Protein AF-A0A1Q4YKD3-F1 (afdb_monomer_lite)

pLDDT: mean 92.34, std 10.78, range [48.66, 98.12]

Radius of gyration: 11.77 Å; chains: 1; bounding box: 31×27×28 Å

Structure (mmCIF, N/CA/C/O backbone):
data_AF-A0A1Q4YKD3-F1
#
_entry.id   AF-A0A1Q4YKD3-F1
#
loop_
_atom_site.group_PDB
_atom_site.id
_atom_site.type_symbol
_atom_site.label_atom_id
_atom_site.label_alt_id
_atom_site.label_comp_id
_atom_site.label_asym_id
_atom_site.label_entity_id
_atom_site.label_seq_id
_atom_site.pdbx_PDB_ins_code
_atom_site.Cartn_x
_atom_site.Cartn_y
_atom_site.Cartn_z
_atom_site.occupancy
_atom_site.B_iso_or_equiv
_atom_site.auth_seq_id
_atom_site.auth_comp_id
_atom_site.auth_asym_id
_atom_site.auth_atom_id
_atom_site.pdbx_PDB_model_num
ATOM 1 N N . MET A 1 1 ? 7.268 16.707 -3.909 1.00 49.06 1 MET A N 1
ATOM 2 C CA . MET A 1 1 ? 6.233 15.953 -3.184 1.00 49.06 1 MET A CA 1
ATOM 3 C C . MET A 1 1 ? 4.951 16.125 -3.954 1.00 49.06 1 MET A C 1
ATOM 5 O O . MET A 1 1 ? 4.369 17.202 -3.942 1.00 49.06 1 MET A O 1
ATOM 9 N N . THR A 1 2 ? 4.608 15.114 -4.735 1.00 54.62 2 THR A N 1
ATOM 10 C CA . THR A 1 2 ? 3.278 14.961 -5.308 1.00 54.62 2 THR A CA 1
ATOM 11 C C . THR A 1 2 ? 2.351 14.661 -4.131 1.00 54.62 2 THR A C 1
ATOM 13 O O . THR A 1 2 ? 2.597 13.695 -3.414 1.00 54.62 2 THR A O 1
ATOM 16 N N . ASP A 1 3 ? 1.347 15.503 -3.870 1.00 70.19 3 ASP A N 1
ATOM 17 C CA . ASP A 1 3 ? 0.346 15.250 -2.821 1.00 70.19 3 ASP A CA 1
ATOM 18 C C . ASP A 1 3 ? -0.506 14.034 -3.231 1.00 70.19 3 ASP A C 1
ATOM 20 O O . ASP A 1 3 ? -1.578 14.161 -3.829 1.00 70.19 3 ASP A O 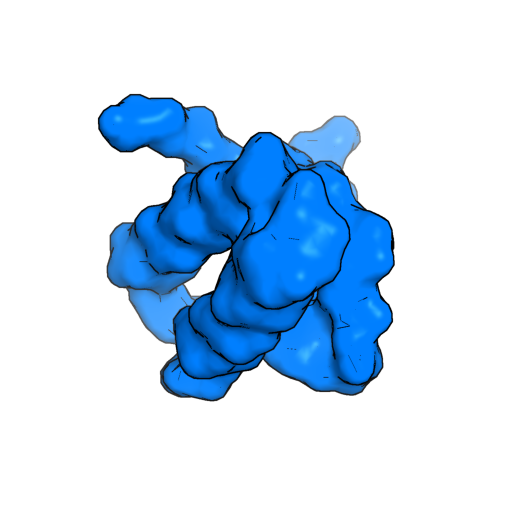1
ATOM 24 N N . ILE A 1 4 ? 0.001 12.827 -2.973 1.00 88.19 4 ILE A N 1
ATOM 25 C CA . ILE A 1 4 ? -0.737 11.585 -3.177 1.00 88.19 4 ILE A CA 1
ATOM 26 C C . ILE A 1 4 ? -1.755 11.424 -2.039 1.00 88.19 4 ILE A C 1
ATOM 28 O O . ILE A 1 4 ? -1.456 11.617 -0.862 1.00 88.19 4 ILE A O 1
ATOM 32 N N . ASN A 1 5 ? -2.993 11.083 -2.390 1.00 90.19 5 ASN A N 1
ATOM 33 C CA . ASN A 1 5 ? -4.081 10.879 -1.434 1.00 90.19 5 ASN A CA 1
ATOM 34 C C . ASN A 1 5 ? -4.479 9.397 -1.333 1.00 90.19 5 ASN A C 1
ATOM 36 O O . ASN A 1 5 ? -4.027 8.562 -2.117 1.00 90.19 5 ASN A O 1
ATOM 40 N N . ASP A 1 6 ? -5.373 9.082 -0.391 1.00 91.69 6 ASP A N 1
ATOM 41 C CA . ASP A 1 6 ? -5.895 7.728 -0.146 1.00 91.69 6 ASP A CA 1
ATOM 42 C C . ASP A 1 6 ? -6.355 7.017 -1.438 1.00 91.69 6 ASP A C 1
ATOM 44 O O . ASP A 1 6 ? -6.086 5.832 -1.640 1.00 91.69 6 ASP A O 1
ATOM 48 N N . THR A 1 7 ? -7.030 7.738 -2.338 1.00 91.44 7 THR A N 1
ATOM 49 C CA . THR A 1 7 ? -7.542 7.195 -3.605 1.00 91.44 7 THR A CA 1
ATOM 50 C C . THR A 1 7 ? -6.413 6.860 -4.573 1.00 91.44 7 THR A C 1
ATOM 52 O O . THR A 1 7 ? -6.405 5.774 -5.152 1.00 91.44 7 THR A O 1
ATOM 55 N N . ALA A 1 8 ? -5.438 7.755 -4.720 1.00 92.88 8 ALA A N 1
ATOM 56 C CA . ALA A 1 8 ? -4.280 7.531 -5.576 1.00 92.88 8 ALA A CA 1
ATOM 57 C C . ALA A 1 8 ? -3.419 6.363 -5.066 1.00 92.88 8 ALA A C 1
ATOM 59 O O . ALA A 1 8 ? -3.061 5.492 -5.857 1.00 92.88 8 ALA A O 1
ATOM 60 N N . VAL A 1 9 ? -3.198 6.261 -3.747 1.00 94.50 9 VAL A N 1
ATOM 61 C CA . VAL A 1 9 ? -2.537 5.095 -3.132 1.00 94.50 9 VAL A CA 1
ATOM 62 C C . VAL A 1 9 ? -3.256 3.806 -3.530 1.00 94.50 9 VAL A C 1
ATOM 64 O O . VAL A 1 9 ? -2.628 2.850 -3.977 1.00 94.50 9 VAL A O 1
ATOM 67 N N . ARG A 1 10 ? -4.587 3.760 -3.425 1.00 93.94 10 ARG A N 1
ATOM 68 C CA . ARG A 1 10 ? -5.350 2.553 -3.775 1.00 93.94 10 ARG A CA 1
ATOM 69 C C . ARG A 1 10 ? -5.243 2.185 -5.250 1.00 93.94 10 ARG A C 1
ATOM 71 O O . ARG A 1 10 ? -5.128 0.999 -5.548 1.00 93.94 10 ARG A O 1
ATOM 78 N N . GLU A 1 11 ? -5.297 3.156 -6.154 1.00 93.94 11 GLU A N 1
ATOM 79 C CA . GLU A 1 11 ? -5.178 2.891 -7.590 1.00 93.94 11 GLU A CA 1
ATOM 80 C C . GLU A 1 11 ? -3.789 2.359 -7.956 1.00 93.94 11 GLU A C 1
ATOM 82 O O . GLU A 1 11 ? -3.708 1.369 -8.685 1.00 93.94 11 GLU A O 1
ATOM 87 N N . ILE A 1 12 ? -2.724 2.922 -7.372 1.00 95.69 12 ILE A N 1
ATOM 88 C CA . ILE A 1 12 ? -1.346 2.440 -7.558 1.00 95.69 12 ILE A CA 1
ATOM 89 C C . ILE A 1 12 ? -1.183 1.021 -7.005 1.00 95.69 12 ILE A C 1
ATOM 91 O O . ILE A 1 12 ? -0.591 0.170 -7.654 1.00 95.69 12 ILE A O 1
ATOM 95 N N . LEU A 1 13 ? -1.749 0.712 -5.833 1.00 96.25 13 LEU A N 1
ATOM 96 C CA . LEU A 1 13 ? -1.615 -0.621 -5.230 1.00 96.25 13 LEU A CA 1
ATOM 97 C C . LEU A 1 13 ? -2.525 -1.687 -5.860 1.00 96.25 13 LEU A C 1
ATOM 99 O O . LEU A 1 13 ? -2.302 -2.884 -5.667 1.00 96.25 13 LEU A O 1
ATOM 103 N N . ARG A 1 14 ? -3.560 -1.290 -6.610 1.00 95.56 14 ARG A N 1
ATOM 104 C CA . ARG A 1 14 ? -4.557 -2.199 -7.201 1.00 95.56 14 ARG A CA 1
ATOM 105 C C . ARG A 1 14 ? -3.952 -3.360 -8.015 1.00 95.56 14 ARG A C 1
ATOM 107 O O . ARG A 1 14 ? -4.436 -4.487 -7.823 1.00 95.56 14 ARG A O 1
ATOM 114 N N . PRO A 1 15 ? -2.962 -3.152 -8.909 1.00 95.81 15 PRO A N 1
ATOM 115 C CA . PRO A 1 15 ? -2.308 -4.242 -9.638 1.00 95.81 15 PRO A CA 1
ATOM 116 C C . PRO A 1 15 ? -1.317 -5.059 -8.793 1.00 95.81 15 PRO A C 1
ATOM 118 O O . PRO A 1 15 ? -0.986 -6.175 -9.179 1.00 95.81 15 PRO A O 1
ATOM 121 N N . HIS A 1 16 ? -0.884 -4.565 -7.631 1.00 95.44 16 HIS A N 1
ATOM 122 C CA . HIS A 1 16 ? 0.231 -5.136 -6.864 1.00 95.44 16 HIS A CA 1
ATOM 123 C C . HIS A 1 16 ? -0.186 -5.857 -5.574 1.00 95.44 16 HIS A C 1
ATOM 125 O O . HIS A 1 16 ? 0.560 -5.923 -4.596 1.00 95.44 16 HIS A O 1
ATOM 131 N N . ARG A 1 17 ? -1.401 -6.405 -5.551 1.00 93.12 17 ARG A N 1
ATOM 132 C CA . ARG A 1 17 ? -1.919 -7.144 -4.395 1.00 93.12 17 ARG A CA 1
ATOM 133 C C . ARG A 1 17 ? -1.133 -8.445 -4.191 1.00 93.12 17 ARG A C 1
ATOM 135 O O . ARG A 1 17 ? -1.191 -9.357 -5.005 1.00 93.12 17 ARG A O 1
ATOM 142 N N . ASP A 1 18 ? -0.429 -8.511 -3.069 1.00 91.69 18 ASP A N 1
ATOM 143 C CA . ASP A 1 18 ? 0.483 -9.574 -2.627 1.00 91.69 18 ASP A CA 1
ATOM 144 C C . ASP A 1 18 ? -0.135 -10.630 -1.676 1.00 91.69 18 ASP A C 1
ATOM 146 O O . ASP A 1 18 ? 0.554 -11.544 -1.236 1.00 91.69 18 ASP A O 1
ATOM 150 N N . GLY A 1 19 ? -1.406 -10.490 -1.285 1.00 93.19 19 GLY A N 1
ATOM 151 C CA . GLY A 1 19 ? -2.032 -11.240 -0.183 1.00 93.19 19 GLY A CA 1
ATOM 152 C C . GLY A 1 19 ? -1.533 -10.877 1.229 1.00 93.19 19 GLY A C 1
ATOM 153 O O . GLY A 1 19 ? -2.025 -11.434 2.209 1.00 93.19 19 GLY A O 1
ATOM 154 N N . GLY A 1 20 ? -0.585 -9.945 1.344 1.00 96.25 20 GLY A N 1
ATOM 155 C CA . GLY A 1 20 ? 0.115 -9.554 2.564 1.00 96.25 20 GLY A CA 1
ATOM 156 C C . GLY A 1 20 ? -0.117 -8.091 2.944 1.00 96.25 20 GLY A C 1
ATOM 157 O O . GLY A 1 20 ? -1.255 -7.610 2.990 1.00 96.25 20 GLY A O 1
ATOM 158 N N . HIS A 1 21 ? 0.966 -7.384 3.276 1.00 97.25 21 HIS A N 1
ATOM 159 C CA . HIS A 1 21 ? 0.902 -6.013 3.789 1.00 97.25 21 HIS A CA 1
ATOM 160 C C . HIS A 1 21 ? 0.416 -5.014 2.736 1.00 97.25 21 HIS A C 1
ATOM 162 O O . HIS A 1 21 ? -0.342 -4.108 3.082 1.00 97.25 21 HIS A O 1
ATOM 168 N N . ILE A 1 22 ? 0.758 -5.210 1.459 1.00 97.19 22 ILE A N 1
ATOM 169 C CA . ILE A 1 22 ? 0.303 -4.324 0.378 1.00 97.19 22 ILE A CA 1
ATOM 170 C C . ILE A 1 22 ? -1.203 -4.491 0.158 1.00 97.19 22 ILE A C 1
ATOM 172 O O . ILE A 1 22 ? -1.944 -3.514 0.062 1.00 97.19 22 ILE A O 1
ATOM 176 N N . SER A 1 23 ? -1.687 -5.734 0.161 1.00 97.12 23 SER A N 1
ATOM 177 C CA . SER A 1 23 ? -3.118 -6.039 0.026 1.00 97.12 23 SER A CA 1
ATOM 178 C C . SER A 1 23 ? -3.938 -5.524 1.200 1.00 97.12 23 SER A C 1
ATOM 180 O O . SER A 1 23 ? -5.063 -5.062 1.013 1.00 97.12 23 SER A O 1
ATOM 182 N N . ARG A 1 24 ? -3.374 -5.581 2.409 1.00 96.88 24 ARG A N 1
ATOM 183 C CA 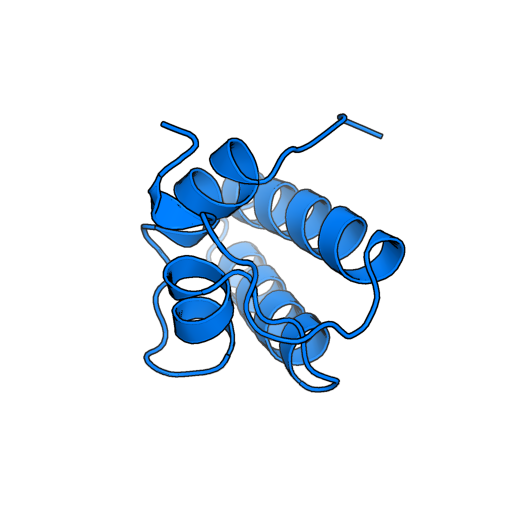. ARG A 1 24 ? -3.979 -5.028 3.620 1.00 96.88 24 ARG A CA 1
ATOM 184 C C . ARG A 1 24 ? -4.068 -3.504 3.552 1.00 96.88 24 ARG A C 1
ATOM 186 O O . ARG A 1 24 ? -5.167 -2.983 3.710 1.00 96.88 24 ARG A O 1
ATOM 193 N N . LEU A 1 25 ? -2.978 -2.812 3.212 1.00 97.00 25 LEU A N 1
ATOM 194 C CA . LEU A 1 25 ? -2.991 -1.362 2.985 1.00 97.00 25 LEU A CA 1
ATOM 195 C C . LEU A 1 25 ? -4.025 -0.978 1.914 1.00 97.00 25 LEU A C 1
ATOM 197 O O . LEU A 1 25 ? -4.854 -0.099 2.137 1.00 97.00 25 LEU A O 1
ATOM 201 N N . TYR A 1 26 ? -4.048 -1.688 0.784 1.00 96.75 26 TYR A N 1
ATOM 202 C CA . TYR A 1 26 ? -5.038 -1.481 -0.274 1.00 96.75 26 TYR A CA 1
ATOM 203 C C . TYR A 1 26 ? -6.484 -1.630 0.230 1.00 96.75 26 TYR A C 1
ATOM 205 O O . TYR A 1 26 ? -7.343 -0.811 -0.106 1.00 96.75 26 TYR A O 1
ATOM 213 N N . ALA A 1 27 ? -6.761 -2.663 1.029 1.00 95.94 27 ALA A N 1
ATOM 214 C CA . ALA A 1 27 ? -8.111 -3.003 1.467 1.00 95.94 27 ALA A CA 1
ATOM 215 C C . ALA A 1 27 ? -8.622 -2.129 2.621 1.00 95.94 27 ALA A C 1
ATOM 217 O O . ALA A 1 27 ? -9.814 -1.824 2.667 1.00 95.94 27 ALA A O 1
ATOM 218 N N . THR A 1 28 ? -7.752 -1.740 3.554 1.00 96.56 28 THR A N 1
ATOM 219 C CA . THR A 1 28 ? -8.169 -1.151 4.838 1.00 96.56 28 THR A CA 1
ATOM 220 C C . THR A 1 28 ? -7.507 0.182 5.164 1.00 96.56 28 THR A C 1
ATOM 222 O O . THR A 1 28 ? -7.943 0.857 6.094 1.00 96.56 28 THR A O 1
ATOM 225 N N . GLY A 1 29 ? -6.453 0.569 4.446 1.00 96.50 29 GLY A N 1
ATOM 226 C CA . GLY A 1 29 ? -5.654 1.747 4.771 1.00 96.50 29 GLY A CA 1
ATOM 227 C C . GLY A 1 29 ? -4.729 1.556 5.975 1.00 96.50 29 GLY A C 1
ATOM 228 O O . GLY A 1 29 ? -4.097 2.527 6.389 1.00 96.50 29 GLY A O 1
ATOM 229 N N . GLU A 1 30 ? -4.660 0.349 6.546 1.00 97.88 30 GLU A N 1
ATOM 230 C CA . GLU A 1 30 ? -3.794 0.013 7.681 1.00 97.88 30 GLU A CA 1
ATOM 231 C C . GLU A 1 30 ? -2.317 0.101 7.288 1.00 97.88 30 GLU A C 1
ATOM 233 O O . GLU A 1 30 ? -1.907 -0.434 6.256 1.00 97.88 30 GLU A O 1
ATOM 238 N N . ILE A 1 31 ? -1.524 0.747 8.144 1.00 98.12 31 ILE A N 1
ATOM 239 C CA . ILE A 1 31 ? -0.072 0.851 8.010 1.00 98.12 31 ILE A CA 1
ATOM 240 C C . ILE A 1 31 ? 0.557 0.223 9.246 1.00 98.12 31 ILE A C 1
ATOM 242 O O . ILE A 1 31 ? 0.300 0.641 10.373 1.00 98.12 31 ILE A O 1
ATOM 246 N N . THR A 1 32 ? 1.419 -0.757 9.019 1.00 97.44 32 THR A N 1
ATOM 247 C CA . THR A 1 32 ? 2.214 -1.429 10.052 1.00 97.44 32 THR A CA 1
ATOM 248 C C . THR A 1 32 ? 3.706 -1.234 9.794 1.00 97.44 32 THR A C 1
ATOM 250 O O . THR A 1 32 ? 4.102 -0.896 8.674 1.00 97.44 32 THR A O 1
ATOM 253 N N . TYR A 1 33 ? 4.547 -1.564 10.778 1.00 96.12 33 TYR A N 1
ATOM 254 C CA . TYR A 1 33 ? 6.011 -1.567 10.641 1.00 96.12 33 TYR A CA 1
ATOM 255 C C . TYR A 1 33 ? 6.537 -2.321 9.399 1.00 96.12 33 TYR A C 1
ATOM 257 O O . TYR A 1 33 ? 7.609 -2.012 8.883 1.00 96.12 33 TYR A O 1
ATOM 265 N N . ALA A 1 34 ? 5.790 -3.313 8.901 1.00 97.62 34 ALA A N 1
ATOM 266 C CA . ALA A 1 34 ? 6.168 -4.145 7.758 1.00 97.62 34 ALA A CA 1
ATOM 267 C C . ALA A 1 34 ? 5.669 -3.607 6.403 1.00 97.62 34 ALA A C 1
ATOM 269 O O . ALA A 1 34 ? 6.018 -4.152 5.357 1.00 97.62 34 ALA A O 1
ATOM 270 N N . THR A 1 35 ? 4.883 -2.527 6.399 1.00 97.69 35 THR A N 1
ATOM 271 C CA . THR A 1 35 ? 4.289 -1.967 5.175 1.00 97.69 35 THR A CA 1
ATOM 272 C C . THR A 1 35 ? 5.344 -1.319 4.279 1.00 97.69 35 THR A C 1
ATOM 274 O O . THR A 1 35 ? 5.414 -1.647 3.099 1.00 97.69 35 THR A O 1
ATOM 277 N N . ILE A 1 36 ? 6.217 -0.467 4.833 1.00 97.44 36 ILE A N 1
ATOM 278 C CA . ILE A 1 36 ? 7.310 0.162 4.068 1.00 97.44 36 ILE A CA 1
ATOM 279 C C . ILE A 1 36 ? 8.287 -0.889 3.509 1.00 97.44 36 ILE A C 1
ATOM 281 O O . ILE A 1 36 ? 8.554 -0.841 2.312 1.00 97.44 36 ILE A O 1
ATOM 285 N N . PRO A 1 37 ? 8.784 -1.870 4.296 1.00 97.75 37 PRO A N 1
ATOM 286 C CA . PRO A 1 37 ? 9.613 -2.945 3.752 1.00 97.75 37 PRO A CA 1
ATOM 287 C C . PRO A 1 37 ? 8.948 -3.727 2.613 1.00 97.75 37 PRO A C 1
ATOM 289 O O . PRO A 1 37 ? 9.607 -4.044 1.627 1.00 97.75 37 PRO A O 1
ATOM 292 N N . ALA A 1 38 ? 7.649 -4.028 2.723 1.00 97.94 38 ALA A N 1
ATOM 293 C CA . ALA A 1 38 ? 6.923 -4.735 1.671 1.00 97.94 38 ALA A CA 1
ATOM 294 C C . ALA A 1 38 ? 6.842 -3.916 0.372 1.00 97.94 38 ALA A C 1
ATOM 296 O O . ALA A 1 38 ? 7.079 -4.464 -0.703 1.00 97.94 38 ALA A O 1
ATOM 297 N N . LEU A 1 39 ? 6.559 -2.612 0.474 1.00 97.56 39 LEU A N 1
ATOM 298 C CA . LEU A 1 39 ? 6.536 -1.699 -0.672 1.00 97.56 39 LEU A CA 1
ATOM 299 C C . LEU A 1 39 ? 7.925 -1.543 -1.306 1.00 97.56 39 LEU A C 1
ATOM 301 O O . LEU A 1 39 ? 8.033 -1.614 -2.524 1.00 97.56 39 LEU A O 1
ATOM 305 N N . GLY A 1 40 ? 8.982 -1.416 -0.496 1.00 97.38 40 GLY A N 1
ATOM 306 C CA . GLY A 1 40 ? 10.359 -1.312 -0.989 1.00 97.38 40 GLY A CA 1
ATOM 307 C C . GLY A 1 40 ? 10.802 -2.548 -1.773 1.00 97.38 40 GLY A C 1
ATOM 308 O O . GLY A 1 40 ? 11.295 -2.425 -2.886 1.00 97.38 40 GLY A O 1
ATOM 309 N N . MET A 1 41 ? 10.522 -3.755 -1.262 1.00 97.62 41 MET A N 1
ATOM 310 C CA . MET A 1 41 ? 10.818 -4.996 -1.998 1.00 97.62 41 MET A CA 1
ATOM 311 C C . MET A 1 41 ? 10.068 -5.099 -3.334 1.00 97.62 41 MET A C 1
ATOM 313 O O . MET A 1 41 ? 10.544 -5.756 -4.261 1.00 97.62 41 MET A O 1
ATOM 317 N N . LEU A 1 42 ? 8.870 -4.517 -3.423 1.00 97.19 42 LEU A N 1
ATOM 318 C CA . LEU A 1 42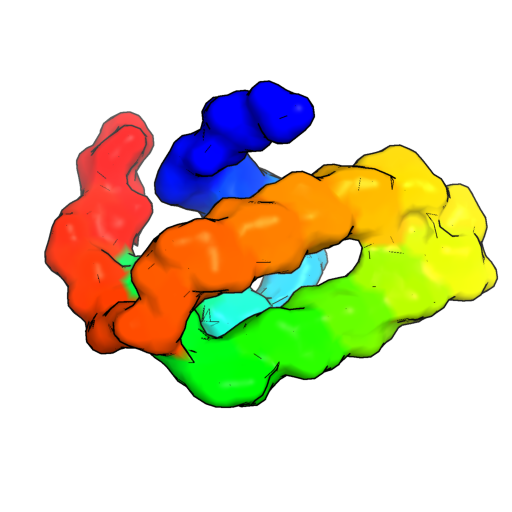 ? 8.109 -4.479 -4.666 1.00 97.19 42 LEU A CA 1
ATOM 319 C C . LEU A 1 42 ? 8.686 -3.448 -5.647 1.00 97.19 42 LEU A C 1
ATOM 321 O O . LEU A 1 42 ? 8.823 -3.784 -6.820 1.00 97.19 42 LEU A O 1
ATOM 325 N N . ALA A 1 43 ? 9.045 -2.250 -5.179 1.00 96.88 43 ALA A N 1
ATOM 326 C CA . ALA A 1 43 ? 9.699 -1.224 -5.994 1.00 96.88 43 ALA A CA 1
ATOM 327 C C . ALA A 1 43 ? 11.019 -1.748 -6.584 1.00 96.88 43 ALA A C 1
ATOM 329 O O . ALA A 1 43 ? 11.190 -1.747 -7.800 1.00 96.88 43 ALA A O 1
ATOM 330 N N . ASP A 1 44 ? 11.873 -2.359 -5.753 1.00 96.75 44 ASP A N 1
ATOM 331 C CA . ASP A 1 44 ? 13.119 -2.994 -6.200 1.00 96.75 44 ASP A CA 1
ATOM 332 C C . ASP A 1 44 ? 12.871 -4.042 -7.296 1.00 96.75 44 ASP A C 1
ATOM 334 O O . ASP A 1 44 ? 13.614 -4.126 -8.274 1.00 96.75 44 ASP A O 1
ATOM 338 N N . ARG A 1 45 ? 11.808 -4.849 -7.164 1.00 96.88 45 ARG A N 1
ATOM 339 C CA . ARG A 1 45 ? 11.446 -5.843 -8.184 1.00 96.88 45 ARG A CA 1
ATOM 340 C C . ARG A 1 45 ? 11.018 -5.187 -9.494 1.00 96.88 4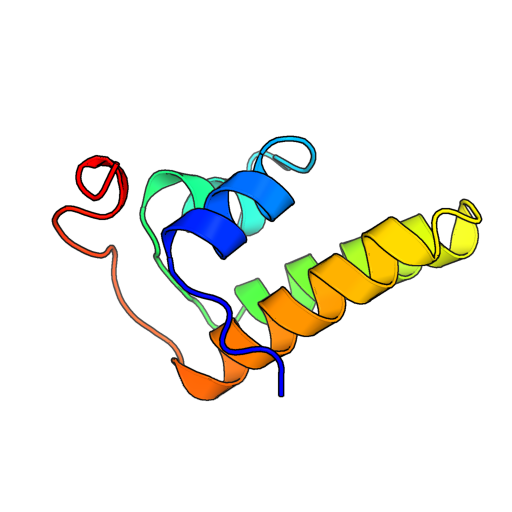5 ARG A C 1
ATOM 342 O O . ARG A 1 45 ? 11.453 -5.637 -10.546 1.00 96.88 45 ARG A O 1
ATOM 349 N N . LEU A 1 46 ? 10.183 -4.152 -9.437 1.00 96.00 46 LEU A N 1
ATOM 350 C CA . LEU A 1 46 ? 9.720 -3.440 -10.631 1.00 96.00 46 LEU A CA 1
ATOM 351 C C . LEU A 1 46 ? 10.883 -2.767 -11.362 1.00 96.00 46 LEU A C 1
ATOM 353 O O . LEU A 1 46 ? 10.956 -2.855 -12.585 1.00 96.00 46 LEU A O 1
ATOM 357 N N . HIS A 1 47 ? 11.828 -2.189 -10.622 1.00 94.06 47 HIS A N 1
ATOM 358 C CA . HIS A 1 47 ? 13.054 -1.645 -11.196 1.00 94.06 47 HIS A CA 1
ATOM 359 C C . HIS A 1 47 ? 13.891 -2.727 -11.901 1.00 94.06 47 HIS A C 1
ATOM 361 O O . HIS A 1 47 ? 14.326 -2.542 -13.037 1.00 94.06 47 HIS A O 1
ATOM 367 N N . LEU A 1 48 ? 14.063 -3.902 -11.281 1.00 96.44 48 LEU A N 1
ATOM 368 C CA . LEU A 1 48 ? 14.753 -5.038 -11.913 1.00 96.44 48 LEU A CA 1
ATOM 369 C C . LEU A 1 48 ? 14.041 -5.548 -13.177 1.00 96.44 48 LEU A C 1
ATOM 371 O O . LEU A 1 48 ? 14.705 -6.015 -14.103 1.00 96.44 48 LEU A O 1
ATOM 375 N N . ASP A 1 49 ? 12.715 -5.421 -13.234 1.00 97.19 49 ASP A N 1
ATOM 376 C CA . ASP A 1 49 ? 11.885 -5.772 -14.389 1.00 97.19 49 ASP A CA 1
ATOM 377 C C . ASP A 1 49 ? 11.787 -4.634 -15.436 1.00 97.19 49 ASP A C 1
ATOM 379 O O . ASP A 1 49 ? 11.003 -4.739 -16.383 1.00 97.19 49 ASP A O 1
ATOM 383 N N . ALA A 1 50 ? 12.579 -3.561 -15.291 1.00 96.38 50 ALA A N 1
ATOM 384 C CA . ALA A 1 50 ? 12.583 -2.360 -16.137 1.00 96.38 50 ALA A CA 1
ATOM 385 C C . ALA A 1 50 ? 11.222 -1.632 -16.216 1.00 96.38 50 ALA A C 1
ATOM 387 O O . ALA A 1 50 ? 10.883 -1.014 -17.228 1.00 96.38 50 ALA A O 1
ATOM 388 N N . GLN A 1 51 ? 10.433 -1.704 -15.142 1.00 95.94 51 GLN A N 1
ATOM 389 C CA . GLN A 1 51 ? 9.167 -0.988 -14.962 1.00 95.94 51 GLN A CA 1
ATOM 390 C C . GLN A 1 51 ? 9.381 0.270 -14.110 1.00 95.94 51 GLN A C 1
ATOM 392 O O . GLN A 1 51 ? 8.748 0.446 -13.070 1.00 95.94 51 GLN A O 1
ATOM 397 N N . ASP A 1 52 ? 10.298 1.138 -14.545 1.00 93.56 52 ASP A N 1
ATOM 398 C CA . ASP A 1 52 ? 10.764 2.288 -13.757 1.00 93.56 52 ASP A CA 1
ATOM 399 C C . ASP A 1 52 ? 9.632 3.264 -13.391 1.00 93.56 52 ASP A C 1
ATOM 401 O O . ASP A 1 52 ? 9.558 3.706 -12.251 1.00 93.56 52 ASP A O 1
ATOM 405 N N . GLU A 1 53 ? 8.683 3.530 -14.298 1.00 94.44 53 GLU A N 1
ATOM 406 C CA . GLU A 1 53 ? 7.542 4.416 -13.998 1.00 94.44 53 GLU A CA 1
ATOM 407 C C . GLU A 1 53 ? 6.642 3.850 -12.884 1.00 94.44 53 GLU A C 1
ATOM 409 O O . GLU A 1 53 ? 6.148 4.581 -12.024 1.00 94.44 53 GLU A O 1
ATOM 414 N N . GLU A 1 54 ? 6.430 2.535 -12.875 1.00 94.69 54 GLU A N 1
ATOM 415 C CA . GLU A 1 54 ? 5.649 1.863 -11.837 1.00 94.69 54 GLU A CA 1
ATOM 416 C C . GLU A 1 54 ? 6.419 1.807 -10.506 1.00 94.69 54 GLU A C 1
ATOM 418 O O . GLU A 1 54 ? 5.812 1.929 -9.440 1.00 94.69 54 GLU A O 1
ATOM 423 N N . SER A 1 55 ? 7.751 1.687 -10.563 1.00 95.94 55 SER A N 1
ATOM 424 C CA . SER A 1 55 ? 8.630 1.810 -9.395 1.00 95.94 55 SER A CA 1
ATOM 425 C C . SER A 1 55 ? 8.550 3.210 -8.776 1.00 95.94 55 SER A C 1
ATOM 427 O O . SER A 1 55 ? 8.299 3.326 -7.578 1.00 95.94 55 SER A O 1
ATOM 429 N N . ASP A 1 56 ? 8.656 4.269 -9.584 1.00 95.25 56 ASP A N 1
ATOM 430 C CA . ASP A 1 56 ? 8.566 5.663 -9.124 1.00 95.25 56 ASP A CA 1
ATOM 431 C C . ASP A 1 56 ? 7.217 5.947 -8.438 1.00 95.25 56 ASP A C 1
ATOM 433 O O . ASP A 1 56 ? 7.141 6.601 -7.395 1.00 95.25 56 ASP A O 1
ATOM 437 N N . ARG A 1 57 ? 6.122 5.393 -8.977 1.00 95.69 57 ARG A N 1
ATOM 438 C CA . ARG A 1 57 ? 4.790 5.492 -8.358 1.00 95.69 57 ARG A CA 1
ATOM 439 C C . ARG A 1 57 ? 4.721 4.800 -6.996 1.00 95.69 57 ARG A C 1
ATOM 441 O O . ARG A 1 57 ? 3.993 5.264 -6.117 1.00 95.69 57 ARG A O 1
ATOM 448 N N . LEU A 1 58 ? 5.441 3.696 -6.793 1.00 95.88 58 LEU A N 1
ATOM 449 C CA . LEU A 1 58 ? 5.530 3.072 -5.471 1.00 95.88 58 LEU A CA 1
ATOM 450 C C . LEU A 1 58 ? 6.381 3.877 -4.500 1.00 95.88 58 LEU A C 1
ATOM 452 O O . LEU A 1 58 ? 6.041 3.902 -3.316 1.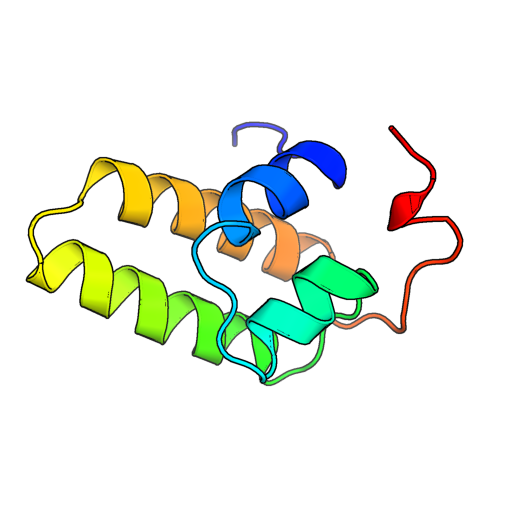00 95.88 58 LEU A O 1
ATOM 456 N N . ASP A 1 59 ? 7.419 4.562 -4.969 1.00 95.38 59 ASP A N 1
ATOM 457 C CA . ASP A 1 59 ? 8.202 5.465 -4.126 1.00 95.38 59 ASP A CA 1
ATOM 458 C C . ASP A 1 59 ? 7.350 6.630 -3.601 1.00 95.38 59 ASP A C 1
ATOM 460 O O . ASP A 1 59 ? 7.438 6.971 -2.416 1.00 95.38 59 ASP A O 1
ATOM 464 N N . ASP A 1 60 ? 6.430 7.156 -4.414 1.00 96.00 60 ASP A N 1
ATOM 465 C CA . ASP A 1 60 ? 5.422 8.123 -3.959 1.00 96.00 60 ASP A CA 1
ATOM 466 C C . ASP A 1 60 ? 4.518 7.533 -2.854 1.00 96.00 60 ASP A C 1
ATOM 468 O O . ASP A 1 60 ? 4.252 8.183 -1.836 1.00 96.00 60 ASP A O 1
ATOM 472 N N . VAL A 1 61 ? 4.083 6.272 -2.991 1.00 96.62 61 VAL A N 1
ATOM 473 C CA . VAL A 1 61 ? 3.308 5.580 -1.942 1.00 96.62 61 VAL A CA 1
ATOM 474 C C . VAL A 1 61 ? 4.145 5.370 -0.677 1.00 96.62 61 VAL A C 1
ATOM 476 O O . VAL A 1 61 ? 3.634 5.543 0.430 1.00 96.62 61 VAL A O 1
ATOM 479 N N . ILE A 1 62 ? 5.428 5.025 -0.803 1.00 97.25 62 ILE A N 1
ATOM 480 C CA . ILE A 1 62 ? 6.348 4.896 0.336 1.00 97.25 62 ILE A CA 1
ATOM 481 C C . ILE A 1 62 ? 6.487 6.239 1.059 1.00 97.25 62 ILE A C 1
ATOM 483 O O . ILE A 1 62 ? 6.463 6.261 2.293 1.00 97.25 62 ILE A O 1
ATOM 487 N N . GLY A 1 63 ? 6.579 7.346 0.317 1.00 96.31 63 GLY A N 1
ATOM 488 C CA . GLY A 1 63 ? 6.559 8.705 0.859 1.00 96.31 63 GLY A CA 1
ATOM 489 C C . GLY A 1 63 ? 5.310 8.962 1.702 1.00 96.31 63 GLY A C 1
ATOM 490 O O . GLY A 1 63 ? 5.423 9.274 2.888 1.00 96.31 63 GLY A O 1
ATOM 491 N N . TYR A 1 64 ? 4.128 8.702 1.139 1.00 94.88 64 TYR A N 1
ATOM 492 C CA . TYR A 1 64 ? 2.854 8.816 1.858 1.00 94.88 64 TYR A CA 1
ATOM 493 C C . TYR A 1 64 ? 2.804 7.965 3.126 1.00 94.88 64 TYR A C 1
ATOM 495 O O . TYR A 1 64 ? 2.409 8.444 4.186 1.00 94.88 64 TYR A O 1
ATOM 503 N N . VAL A 1 65 ? 3.204 6.693 3.044 1.00 96.31 65 VAL A N 1
ATOM 504 C CA . VAL A 1 65 ? 3.162 5.774 4.189 1.00 96.31 65 VAL A CA 1
ATOM 505 C C . VAL A 1 65 ? 4.118 6.238 5.288 1.00 96.31 65 VAL A C 1
ATOM 507 O O . VAL A 1 65 ? 3.785 6.160 6.472 1.00 96.31 65 VAL A O 1
ATOM 510 N N . ARG A 1 66 ? 5.294 6.751 4.912 1.00 96.25 66 ARG A N 1
ATOM 511 C CA . ARG A 1 66 ? 6.274 7.303 5.852 1.00 96.25 66 ARG A CA 1
ATOM 512 C C . ARG A 1 66 ? 5.746 8.553 6.554 1.00 96.25 66 ARG A C 1
ATOM 514 O O . ARG A 1 66 ? 5.963 8.690 7.754 1.00 96.25 66 ARG A O 1
ATOM 521 N N . GLU A 1 67 ? 5.060 9.433 5.833 1.00 94.75 67 GLU A N 1
ATOM 522 C CA . GLU A 1 67 ? 4.450 10.642 6.398 1.00 94.75 67 GLU A CA 1
ATOM 523 C C . GLU A 1 67 ? 3.244 10.331 7.289 1.00 94.75 67 GLU A C 1
ATOM 525 O O . GLU A 1 67 ? 3.100 10.917 8.361 1.00 94.75 67 GLU A O 1
ATOM 530 N N . ALA A 1 68 ? 2.399 9.383 6.878 1.00 94.38 68 ALA A N 1
ATOM 531 C CA . ALA A 1 68 ? 1.225 8.964 7.636 1.00 94.38 68 ALA A CA 1
ATOM 532 C C . ALA A 1 68 ? 1.585 8.224 8.937 1.00 94.38 68 ALA A C 1
ATOM 534 O O . ALA A 1 68 ? 0.844 8.319 9.917 1.00 94.38 68 ALA A O 1
ATOM 535 N N . GLY A 1 69 ? 2.705 7.493 8.945 1.00 96.12 69 GLY A N 1
ATOM 536 C CA . GLY A 1 69 ? 3.129 6.657 10.065 1.00 96.12 69 GLY A CA 1
ATOM 537 C C . GLY A 1 69 ? 2.265 5.404 10.255 1.00 96.12 69 GLY A C 1
ATOM 538 O O . GLY A 1 69 ? 1.300 5.160 9.527 1.00 96.12 69 GLY A O 1
ATOM 539 N N . GLU A 1 70 ? 2.625 4.579 11.243 1.00 96.94 70 GLU A N 1
ATOM 540 C CA . GLU A 1 70 ? 1.822 3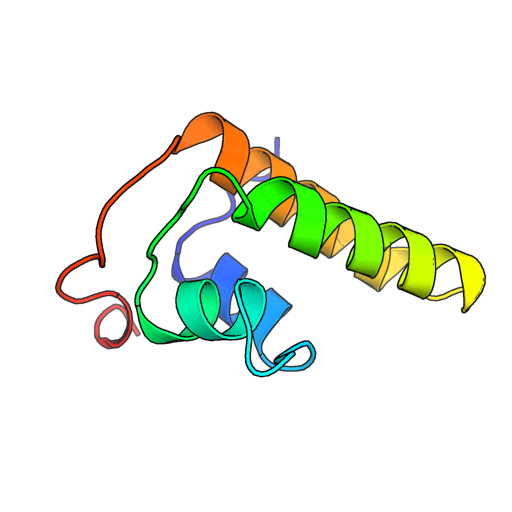.407 11.608 1.00 96.94 70 GLU A CA 1
ATOM 541 C C . GLU A 1 70 ? 0.420 3.826 12.053 1.00 96.94 70 GLU A C 1
ATOM 543 O O . GLU A 1 70 ? 0.252 4.703 12.904 1.00 96.94 70 GLU A O 1
ATOM 548 N N . ARG A 1 71 ? -0.600 3.177 11.487 1.00 96.62 71 ARG A N 1
ATOM 549 C CA . ARG A 1 71 ? -1.997 3.469 11.802 1.00 96.62 71 ARG A CA 1
ATOM 550 C C . ARG A 1 71 ? -2.881 2.228 11.672 1.00 96.62 71 ARG A C 1
ATOM 552 O O . ARG A 1 71 ? -2.649 1.401 10.785 1.00 96.62 71 ARG A O 1
ATOM 559 N N . PRO A 1 72 ? -3.931 2.115 12.503 1.00 96.75 72 PRO A N 1
ATOM 560 C CA . PRO A 1 72 ? -4.939 1.074 12.343 1.00 96.75 72 PRO A CA 1
ATOM 561 C C . PRO A 1 72 ? -5.724 1.247 11.026 1.00 96.75 72 PRO A C 1
ATOM 563 O O . PRO A 1 72 ? -5.599 2.280 10.361 1.00 96.75 72 PRO A O 1
ATOM 566 N N . PRO A 1 73 ? -6.570 0.268 10.652 1.00 96.56 73 PRO A N 1
ATOM 567 C CA . PRO A 1 73 ? -7.528 0.417 9.559 1.00 96.56 73 PRO A CA 1
ATOM 568 C C . PRO A 1 73 ? -8.290 1.749 9.597 1.00 96.56 73 PRO A C 1
ATOM 570 O O . PRO A 1 73 ? -8.785 2.169 10.645 1.00 96.56 73 PRO A O 1
ATOM 573 N N . VAL A 1 74 ? -8.422 2.394 8.439 1.00 94.00 74 VAL A N 1
ATOM 574 C CA . VAL A 1 74 ? -9.083 3.693 8.302 1.00 94.00 74 VAL A CA 1
ATOM 575 C C . VAL A 1 74 ? -10.556 3.490 7.961 1.00 94.00 74 VAL A C 1
ATOM 577 O O . VAL A 1 74 ? -10.916 2.960 6.907 1.00 94.00 74 VAL A O 1
ATOM 580 N N . THR A 1 75 ? -11.445 3.955 8.838 1.00 91.94 75 THR A N 1
ATOM 581 C CA . THR A 1 75 ? -12.887 3.959 8.563 1.00 91.94 75 THR A CA 1
ATOM 582 C C . THR A 1 75 ? -13.185 4.771 7.303 1.00 91.94 75 THR A C 1
ATOM 584 O O . THR A 1 75 ? -12.761 5.917 7.173 1.00 91.94 75 THR A O 1
ATOM 587 N N . GLY A 1 76 ? -13.932 4.183 6.367 1.00 85.44 76 GLY A N 1
ATOM 588 C CA . GLY A 1 76 ? -14.279 4.842 5.107 1.00 85.44 76 GLY A CA 1
ATOM 589 C C . GLY A 1 76 ? -13.169 4.831 4.051 1.00 85.44 76 GLY A C 1
ATOM 590 O O . GLY A 1 76 ? -13.361 5.432 3.000 1.00 85.44 76 GLY A O 1
ATOM 591 N N . TRP A 1 77 ? -12.063 4.108 4.270 1.00 89.44 77 TRP A N 1
ATOM 592 C CA . TRP A 1 77 ? -10.974 3.942 3.295 1.00 89.44 77 TRP A CA 1
ATOM 593 C C . TRP A 1 77 ? -11.460 3.573 1.884 1.00 89.44 77 TRP A C 1
ATOM 595 O O . TRP A 1 77 ? -10.994 4.109 0.880 1.00 89.44 77 TRP A O 1
ATOM 605 N N . VAL A 1 78 ? -12.452 2.681 1.810 1.00 77.75 78 VAL A N 1
ATOM 606 C CA . VAL A 1 78 ? -13.030 2.227 0.539 1.00 77.75 78 VAL A CA 1
ATOM 607 C C . VAL A 1 78 ? -14.120 3.171 0.015 1.00 77.75 78 VAL A C 1
ATOM 609 O O . VAL A 1 78 ? -14.320 3.247 -1.194 1.00 77.75 78 VAL A O 1
ATOM 612 N N . ALA A 1 79 ? -14.792 3.901 0.910 1.00 63.56 79 ALA A N 1
ATOM 613 C CA . ALA A 1 79 ? -15.986 4.700 0.627 1.00 63.56 79 ALA A CA 1
ATOM 614 C C . ALA A 1 79 ? -15.699 6.145 0.173 1.00 63.56 79 ALA A C 1
ATOM 616 O O . ALA A 1 79 ? -16.634 6.863 -0.153 1.00 63.56 79 ALA A O 1
ATOM 617 N N . LYS A 1 80 ? -14.432 6.582 0.146 1.00 52.94 80 LYS A N 1
ATOM 618 C CA . LYS A 1 80 ? -14.017 7.907 -0.360 1.00 52.94 80 LYS A CA 1
ATOM 619 C C . LYS A 1 80 ? -13.905 7.988 -1.901 1.00 52.94 80 LYS A C 1
ATOM 621 O O . LYS A 1 80 ? -13.157 8.823 -2.405 1.00 52.94 80 LYS A O 1
ATOM 626 N N . LEU A 1 81 ? -14.597 7.113 -2.633 1.00 48.66 81 LEU A N 1
ATOM 627 C CA . LEU A 1 81 ? -14.668 7.132 -4.101 1.00 48.66 81 LEU A CA 1
ATOM 628 C C . LEU A 1 81 ? -15.932 7.848 -4.575 1.00 48.66 81 LEU A C 1
ATOM 630 O O . LEU A 1 81 ? -17.011 7.523 -4.032 1.00 48.66 81 LEU A O 1
#

Foldseek 3Di:
DPPQDLVLLLVLLVVVQPVDLSVCCNPFVFADPCNLVVLQVVLVVCVVVVVPVSSVSSVVVSVVSVVVDGDGGDVCSVVPD

Secondary structure (DSSP, 8-state):
-----HHHHHHHHGGG--SSHHHHHHHH--B-TTHHHHHHHHHHHHHHTT-HHHHHHHHHHHHHHHHH-SB---TTTTT--

Sequence (81 aa):
MTDINDTAVREILRPHRDGGHISRLYATGEITYATIPALGMLADRLHLDAQDEESDRLDDVIGYVREAGERPPVTGWVAKL